Protein AF-A0A7Y2MBF5-F1 (afdb_monomer)

Mean predicted aligned error: 9.45 Å

Nearest PDB structures (foldseek):
  6apl-assembly1_A  TM=6.812E-01  e=5.955E-01  Homo sapiens

Structure (mmCIF, N/CA/C/O backbone):
data_AF-A0A7Y2MBF5-F1
#
_entry.id   AF-A0A7Y2MBF5-F1
#
loop_
_atom_site.group_PDB
_atom_site.id
_atom_site.type_symbol
_atom_site.label_atom_id
_atom_site.label_alt_id
_atom_site.label_comp_id
_atom_site.label_asym_id
_atom_site.label_entity_id
_atom_site.label_seq_id
_atom_site.pdbx_PDB_ins_code
_atom_site.Cartn_x
_atom_site.Cartn_y
_atom_site.Cartn_z
_atom_site.occupancy
_atom_site.B_iso_or_equiv
_atom_site.auth_seq_id
_atom_site.auth_comp_id
_atom_site.auth_asym_id
_atom_site.auth_atom_id
_atom_site.pdbx_PDB_model_num
ATOM 1 N N . MET A 1 1 ? 9.462 -30.084 5.149 1.00 44.41 1 MET A N 1
ATOM 2 C CA . MET A 1 1 ? 9.407 -28.821 4.388 1.00 44.41 1 MET A CA 1
ATOM 3 C C . MET A 1 1 ? 10.782 -28.187 4.536 1.00 44.41 1 MET A C 1
ATOM 5 O O . MET A 1 1 ? 11.047 -27.561 5.555 1.00 44.41 1 MET A O 1
ATOM 9 N N . GLU A 1 2 ? 11.702 -28.532 3.632 1.00 39.50 2 GLU A N 1
ATOM 10 C CA . GLU A 1 2 ? 13.090 -28.046 3.655 1.00 39.50 2 GLU A CA 1
ATOM 11 C C . GLU A 1 2 ? 13.115 -26.538 3.401 1.00 39.50 2 GLU A C 1
ATOM 13 O O . GLU A 1 2 ? 12.453 -26.041 2.493 1.00 39.50 2 GLU A O 1
ATOM 18 N N . ARG A 1 3 ? 13.838 -25.812 4.256 1.00 48.03 3 ARG A N 1
ATOM 19 C CA . ARG A 1 3 ? 13.928 -24.345 4.286 1.00 48.03 3 ARG A CA 1
ATOM 20 C C . ARG A 1 3 ? 15.103 -23.801 3.454 1.00 48.03 3 ARG A C 1
ATOM 22 O O . ARG A 1 3 ? 15.519 -22.677 3.697 1.00 48.03 3 ARG A O 1
ATOM 29 N N . ASP A 1 4 ? 15.629 -24.572 2.500 1.00 53.66 4 ASP A N 1
ATOM 30 C CA . ASP A 1 4 ? 16.999 -24.358 1.998 1.00 53.66 4 ASP A CA 1
ATOM 31 C C . ASP A 1 4 ? 17.152 -23.995 0.516 1.00 53.66 4 ASP A C 1
ATOM 33 O O . ASP A 1 4 ? 18.273 -23.974 0.026 1.00 53.66 4 ASP A O 1
ATOM 37 N N . LEU A 1 5 ? 16.096 -23.622 -0.212 1.00 55.22 5 LEU A N 1
ATOM 38 C CA . LEU A 1 5 ? 16.266 -23.107 -1.582 1.00 55.22 5 LEU A CA 1
ATOM 39 C C . LEU A 1 5 ? 15.415 -21.862 -1.818 1.00 55.22 5 LEU A C 1
ATOM 41 O O . LEU A 1 5 ? 14.392 -21.895 -2.496 1.00 55.22 5 LEU A O 1
ATOM 45 N N . CYS A 1 6 ? 15.853 -20.747 -1.237 1.00 50.81 6 CYS A N 1
ATOM 46 C CA . CYS A 1 6 ? 15.439 -19.425 -1.684 1.00 50.81 6 CYS A CA 1
ATOM 47 C C . CYS A 1 6 ? 16.659 -18.707 -2.268 1.00 50.81 6 CYS A C 1
ATOM 49 O O . CYS A 1 6 ? 17.372 -18.004 -1.556 1.00 50.81 6 CYS A O 1
ATOM 51 N N . GLU A 1 7 ? 16.933 -18.947 -3.553 1.00 59.12 7 GLU A N 1
ATOM 52 C CA . GLU A 1 7 ? 18.097 -18.378 -4.252 1.00 59.12 7 GLU A CA 1
ATOM 53 C C . GLU A 1 7 ? 17.954 -16.872 -4.519 1.00 59.12 7 GLU A C 1
ATOM 55 O O . GLU A 1 7 ? 18.955 -16.170 -4.656 1.00 59.12 7 GLU A O 1
ATOM 60 N N . ASP A 1 8 ? 16.720 -16.356 -4.520 1.00 58.91 8 ASP A N 1
ATOM 61 C CA . ASP A 1 8 ? 16.433 -14.925 -4.555 1.00 58.91 8 ASP A CA 1
ATOM 62 C C . ASP A 1 8 ? 16.002 -14.437 -3.156 1.00 58.91 8 ASP A C 1
ATOM 64 O O . ASP A 1 8 ? 14.919 -14.796 -2.682 1.00 58.91 8 ASP A O 1
ATOM 68 N N . PRO A 1 9 ? 16.795 -13.584 -2.481 1.00 57.62 9 PRO A N 1
ATOM 69 C CA . PRO A 1 9 ? 16.429 -12.992 -1.194 1.00 57.62 9 PRO A CA 1
ATOM 70 C C . PRO A 1 9 ? 15.081 -12.256 -1.203 1.00 57.62 9 PRO A C 1
ATOM 72 O O . PRO A 1 9 ? 14.460 -12.107 -0.151 1.00 57.62 9 PRO A O 1
ATOM 75 N N . GLN A 1 10 ? 14.609 -11.790 -2.364 1.00 53.62 10 GLN A N 1
ATOM 76 C CA . GLN A 1 10 ? 13.302 -11.140 -2.495 1.00 53.62 10 GLN A CA 1
ATOM 77 C C . GLN A 1 10 ? 12.147 -12.139 -2.388 1.00 53.62 10 GLN A C 1
ATOM 79 O O . GLN A 1 10 ? 11.095 -11.808 -1.837 1.00 53.62 10 GLN A O 1
ATOM 84 N N . GLN A 1 11 ? 12.364 -13.373 -2.843 1.00 55.09 11 GLN A N 1
ATOM 85 C CA . GLN A 1 11 ? 11.386 -14.456 -2.805 1.00 55.09 11 GLN A CA 1
ATOM 86 C C . GLN A 1 11 ? 11.230 -15.037 -1.386 1.00 55.09 11 GLN A C 1
ATOM 88 O O . GLN A 1 11 ? 10.192 -15.612 -1.063 1.00 55.09 11 GLN A O 1
ATOM 93 N N . ALA A 1 12 ? 12.215 -14.813 -0.502 1.00 58.19 12 ALA A N 1
ATOM 94 C CA . ALA A 1 12 ? 12.194 -15.292 0.884 1.00 58.19 12 ALA A CA 1
ATOM 95 C C . ALA A 1 12 ? 11.176 -14.544 1.758 1.00 58.19 12 ALA A C 1
ATOM 97 O O . ALA A 1 12 ? 10.800 -15.032 2.823 1.00 58.19 12 ALA A O 1
ATOM 98 N N . PHE A 1 13 ? 10.750 -13.351 1.331 1.00 66.69 13 PHE A N 1
ATOM 99 C CA . PHE A 1 13 ? 9.915 -12.459 2.135 1.00 66.69 13 PHE A CA 1
ATOM 100 C C . PHE A 1 13 ? 8.588 -12.088 1.466 1.00 66.69 13 PHE A C 1
ATOM 102 O O . PHE A 1 13 ? 7.648 -11.705 2.159 1.00 66.69 13 PHE A O 1
ATOM 109 N N . TYR A 1 14 ? 8.491 -12.183 0.136 1.00 75.62 14 TYR A N 1
ATOM 110 C CA . TYR A 1 14 ? 7.342 -11.679 -0.606 1.00 75.62 14 TYR A CA 1
ATOM 111 C C . TYR A 1 14 ? 6.972 -12.583 -1.790 1.00 75.62 14 TYR A C 1
ATOM 113 O O . TYR A 1 14 ? 7.860 -12.931 -2.572 1.00 75.62 14 TYR A O 1
ATOM 121 N N . PRO A 1 15 ? 5.689 -12.949 -1.980 1.00 84.50 15 PRO A N 1
ATOM 122 C CA . PRO A 1 15 ? 5.276 -13.728 -3.144 1.00 84.50 15 PRO A CA 1
ATOM 123 C C . PRO A 1 15 ? 5.592 -12.984 -4.448 1.00 84.50 15 PRO A C 1
ATOM 125 O O . PRO A 1 15 ? 5.118 -11.868 -4.652 1.00 84.50 15 PRO A O 1
ATOM 128 N N . ILE A 1 16 ? 6.358 -13.605 -5.350 1.00 85.62 16 ILE A N 1
ATOM 129 C CA . ILE A 1 16 ? 6.811 -12.953 -6.592 1.00 85.62 16 ILE A CA 1
ATOM 130 C C . ILE A 1 16 ? 5.644 -12.477 -7.466 1.00 85.62 16 ILE A C 1
ATOM 132 O O . ILE A 1 16 ? 5.681 -11.371 -7.989 1.00 85.62 16 ILE A O 1
ATOM 136 N N . ALA A 1 17 ? 4.549 -13.242 -7.505 1.00 87.62 17 ALA A N 1
ATOM 137 C CA . ALA A 1 17 ? 3.340 -12.864 -8.233 1.00 87.62 17 ALA A CA 1
ATOM 138 C C . ALA A 1 17 ? 2.744 -11.536 -7.734 1.00 87.62 17 ALA A C 1
ATOM 140 O O . ALA A 1 17 ? 2.304 -10.716 -8.534 1.00 87.62 17 ALA A O 1
ATOM 141 N N . LEU A 1 18 ? 2.777 -11.292 -6.419 1.00 90.50 18 LEU A N 1
ATOM 142 C CA . LEU A 1 18 ? 2.331 -10.018 -5.854 1.00 90.50 18 LEU A CA 1
ATOM 143 C C . LEU A 1 18 ? 3.321 -8.889 -6.160 1.00 90.50 18 LEU A C 1
ATOM 145 O O . LEU A 1 18 ? 2.929 -7.724 -6.187 1.00 90.50 18 LEU A O 1
ATOM 149 N N . LEU A 1 19 ? 4.613 -9.201 -6.326 1.00 89.00 19 LEU A N 1
ATOM 150 C CA . LEU A 1 19 ? 5.636 -8.194 -6.612 1.00 89.00 19 LEU A CA 1
ATOM 151 C C . LEU A 1 19 ? 5.484 -7.696 -8.042 1.00 89.00 19 LEU A C 1
ATOM 153 O O . LEU A 1 19 ? 5.547 -6.489 -8.271 1.00 89.00 19 LEU A O 1
ATOM 157 N N . ASP A 1 20 ? 5.267 -8.620 -8.971 1.00 90.31 20 ASP A N 1
ATOM 158 C CA . ASP A 1 20 ? 5.046 -8.318 -10.379 1.00 90.31 20 ASP A CA 1
ATOM 159 C C . ASP A 1 20 ? 3.771 -7.488 -10.560 1.00 90.31 20 ASP A C 1
ATOM 161 O O . ASP A 1 20 ? 3.817 -6.444 -11.213 1.00 90.31 20 ASP A O 1
ATOM 165 N N . ASP A 1 21 ? 2.670 -7.883 -9.909 1.00 92.81 21 ASP A N 1
ATOM 166 C CA . ASP A 1 21 ? 1.409 -7.131 -9.930 1.00 92.81 21 ASP A CA 1
ATOM 167 C C . ASP A 1 21 ? 1.584 -5.704 -9.388 1.00 92.81 21 ASP A C 1
ATOM 169 O O . ASP A 1 21 ? 1.267 -4.718 -10.061 1.00 92.81 21 ASP A O 1
ATOM 173 N N . LEU A 1 22 ? 2.202 -5.570 -8.210 1.00 92.69 22 LEU A N 1
ATOM 174 C CA . LEU A 1 22 ? 2.435 -4.265 -7.599 1.00 92.69 22 LEU A CA 1
ATOM 175 C C . LEU A 1 22 ? 3.369 -3.388 -8.443 1.00 92.69 22 LEU A C 1
ATOM 177 O O . LEU A 1 22 ? 3.145 -2.185 -8.571 1.00 92.69 22 LEU A O 1
ATOM 181 N N . THR A 1 23 ? 4.410 -3.974 -9.034 1.00 91.81 23 THR A N 1
ATOM 182 C CA . THR A 1 23 ? 5.358 -3.248 -9.892 1.00 91.81 23 THR A CA 1
ATOM 183 C C . THR A 1 23 ? 4.670 -2.761 -11.164 1.00 91.81 23 THR A C 1
ATOM 185 O O . THR A 1 23 ? 4.846 -1.604 -11.546 1.00 91.81 23 THR A O 1
ATOM 188 N N . ALA A 1 24 ? 3.840 -3.600 -11.792 1.00 92.50 24 ALA A N 1
ATOM 189 C CA . ALA A 1 24 ? 3.040 -3.214 -12.951 1.00 92.50 24 ALA A CA 1
ATOM 190 C C . ALA A 1 24 ? 2.061 -2.081 -12.609 1.00 92.50 24 ALA A C 1
ATOM 192 O O . ALA A 1 24 ? 1.907 -1.138 -13.385 1.00 92.50 24 ALA A O 1
ATOM 193 N N . ARG A 1 25 ? 1.448 -2.132 -11.421 1.00 92.31 25 ARG A N 1
ATOM 194 C CA . ARG A 1 25 ? 0.506 -1.114 -10.948 1.00 92.31 25 ARG A CA 1
ATOM 195 C C . ARG A 1 25 ? 1.166 0.231 -10.639 1.00 92.31 25 ARG A C 1
ATOM 197 O O . ARG A 1 25 ? 0.558 1.270 -10.885 1.00 92.31 25 ARG A O 1
ATOM 204 N N . LEU A 1 26 ? 2.379 0.221 -10.089 1.00 89.88 26 LEU A N 1
ATOM 205 C CA . LEU A 1 26 ? 3.104 1.438 -9.709 1.00 89.88 26 LEU A CA 1
ATOM 206 C C . LEU A 1 26 ? 3.983 2.005 -10.831 1.00 89.88 26 LEU A C 1
ATOM 208 O O . LEU A 1 26 ? 4.401 3.155 -10.743 1.00 89.88 26 LEU A O 1
ATOM 212 N N . GLY A 1 27 ? 4.299 1.216 -11.862 1.00 90.38 27 GLY A N 1
ATOM 213 C CA . GLY A 1 27 ? 5.202 1.618 -12.947 1.00 90.38 27 GLY A CA 1
ATOM 214 C C . GLY A 1 27 ? 6.674 1.755 -12.530 1.00 90.38 27 GLY A C 1
ATOM 215 O O . GLY A 1 27 ? 7.503 2.195 -13.325 1.00 90.38 27 GLY A O 1
ATOM 216 N N . ALA A 1 28 ? 7.011 1.382 -11.295 1.00 87.69 28 ALA A N 1
ATOM 217 C CA . ALA A 1 28 ? 8.346 1.442 -10.717 1.00 87.69 28 ALA A CA 1
ATOM 218 C C . ALA A 1 28 ? 8.509 0.335 -9.668 1.00 87.69 28 ALA A C 1
ATOM 220 O O . ALA A 1 28 ? 7.526 -0.221 -9.175 1.00 87.69 28 ALA A O 1
ATOM 221 N N . SER A 1 29 ? 9.756 0.030 -9.295 1.00 86.25 29 SER A N 1
ATOM 222 C CA . SER A 1 29 ? 10.013 -0.905 -8.194 1.00 86.25 29 SER A CA 1
ATOM 223 C C . SER A 1 29 ? 9.338 -0.382 -6.918 1.00 86.25 29 SER A C 1
ATOM 225 O O . SER A 1 29 ? 9.537 0.791 -6.603 1.00 86.25 29 SER A O 1
ATOM 227 N N . PRO A 1 30 ? 8.562 -1.190 -6.175 1.00 87.88 30 PRO A N 1
ATOM 228 C CA . PRO A 1 30 ? 7.891 -0.750 -4.954 1.00 87.88 30 PRO A CA 1
ATOM 229 C C . PRO A 1 30 ? 8.835 -0.690 -3.755 1.00 87.88 30 PRO A C 1
ATOM 231 O O . PRO A 1 30 ? 9.697 -1.564 -3.582 1.00 87.88 30 PRO A O 1
ATOM 234 N N . SER A 1 31 ? 8.612 0.285 -2.872 1.00 86.44 31 SER A N 1
ATOM 235 C CA . SER A 1 31 ? 9.226 0.335 -1.547 1.00 86.44 31 SER A CA 1
ATOM 236 C C . SER A 1 31 ? 8.786 -0.844 -0.674 1.00 86.44 31 SER A C 1
ATOM 238 O O . SER A 1 31 ? 7.737 -1.455 -0.885 1.00 86.44 31 SER A O 1
ATOM 240 N N . ILE A 1 32 ? 9.572 -1.154 0.360 1.00 85.00 32 ILE A N 1
ATOM 241 C CA . ILE A 1 32 ? 9.227 -2.212 1.324 1.00 85.00 32 ILE A CA 1
ATOM 242 C C . ILE A 1 32 ? 7.882 -1.933 2.013 1.00 85.00 32 ILE A C 1
ATOM 244 O O . ILE A 1 32 ? 7.108 -2.864 2.223 1.00 85.00 32 ILE A O 1
ATOM 248 N N . GLY A 1 33 ? 7.577 -0.665 2.316 1.00 85.69 33 GLY A N 1
ATOM 249 C CA . GLY A 1 33 ? 6.297 -0.276 2.915 1.00 85.69 33 GLY A CA 1
ATOM 250 C C . GLY A 1 33 ? 5.117 -0.582 1.992 1.00 85.69 33 GLY A C 1
ATOM 251 O O . GLY A 1 33 ? 4.145 -1.197 2.422 1.00 85.69 33 GLY A O 1
ATOM 252 N N . SER A 1 34 ? 5.244 -0.242 0.709 1.00 89.25 34 SER A N 1
ATOM 253 C CA . SER A 1 34 ? 4.219 -0.528 -0.301 1.00 89.25 34 SER A CA 1
ATOM 254 C C . SER A 1 34 ? 4.052 -2.025 -0.563 1.00 89.25 34 SER A C 1
ATOM 256 O O . SER A 1 34 ? 2.921 -2.494 -0.683 1.00 89.25 34 SER A O 1
ATOM 258 N N . ARG A 1 35 ? 5.149 -2.800 -0.558 1.00 90.44 35 ARG A N 1
ATOM 259 C CA . ARG A 1 35 ? 5.088 -4.271 -0.612 1.00 90.44 35 ARG A CA 1
ATOM 260 C C . ARG A 1 35 ? 4.292 -4.816 0.573 1.00 90.44 35 ARG A C 1
ATOM 262 O O . ARG A 1 35 ? 3.307 -5.517 0.364 1.00 90.44 35 ARG A O 1
ATOM 269 N N . ALA A 1 36 ? 4.671 -4.459 1.803 1.00 89.25 36 ALA A N 1
ATOM 270 C CA . ALA A 1 36 ? 4.000 -4.932 3.014 1.00 89.25 36 ALA A CA 1
ATOM 271 C C . ALA A 1 36 ? 2.504 -4.584 3.020 1.00 89.25 36 ALA A C 1
ATOM 273 O O . ALA A 1 36 ? 1.682 -5.457 3.286 1.00 89.25 36 ALA A O 1
ATOM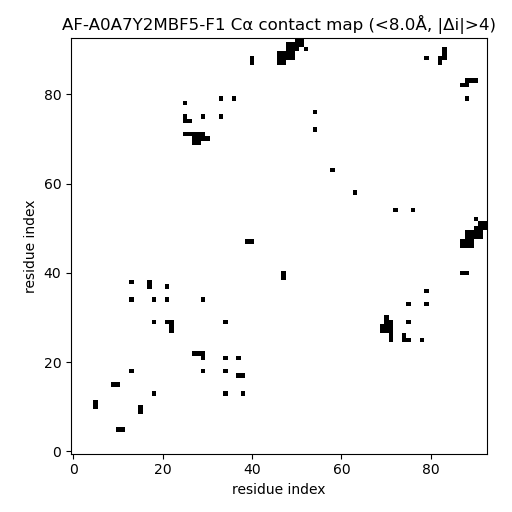 274 N N . LEU A 1 37 ? 2.155 -3.345 2.657 1.00 90.94 37 LEU A N 1
ATOM 275 C CA . LEU A 1 37 ? 0.767 -2.908 2.545 1.00 90.94 37 LEU A CA 1
ATOM 276 C C . LEU A 1 37 ? -0.010 -3.757 1.534 1.00 90.94 37 LEU A C 1
ATOM 278 O O . LEU A 1 37 ? -1.057 -4.289 1.879 1.00 90.94 37 LEU A O 1
ATOM 282 N N . HIS A 1 38 ? 0.528 -3.929 0.323 1.00 93.00 38 HIS A N 1
ATOM 283 C CA . HIS A 1 38 ? -0.103 -4.733 -0.723 1.00 93.00 38 HIS A CA 1
ATOM 284 C C . HIS A 1 38 ? -0.303 -6.188 -0.301 1.00 93.00 38 HIS A C 1
ATOM 286 O O . HIS A 1 38 ? -1.390 -6.728 -0.446 1.00 93.00 38 HIS A O 1
ATOM 292 N N . MET A 1 39 ? 0.705 -6.816 0.303 1.00 91.12 39 MET A N 1
ATOM 293 C CA . MET A 1 39 ? 0.557 -8.194 0.774 1.00 91.12 39 MET A CA 1
ATOM 294 C C . MET A 1 39 ? -0.505 -8.322 1.859 1.00 91.12 39 MET A C 1
ATOM 296 O O . MET A 1 39 ? -1.272 -9.277 1.828 1.00 91.12 39 MET A O 1
ATOM 300 N N . LEU A 1 40 ? -0.583 -7.375 2.796 1.00 91.31 40 LEU A N 1
ATOM 301 C CA . LEU A 1 40 ? -1.651 -7.383 3.791 1.00 91.31 40 LEU A CA 1
ATOM 302 C C . LEU A 1 40 ? -3.020 -7.217 3.122 1.00 91.31 40 LEU A C 1
ATOM 304 O O . LEU A 1 40 ? -3.942 -7.955 3.439 1.00 91.31 40 LEU A O 1
ATOM 308 N N . THR A 1 41 ? -3.167 -6.311 2.157 1.00 92.44 41 THR A N 1
ATOM 309 C CA . THR A 1 41 ? -4.472 -6.096 1.520 1.00 92.44 41 THR A CA 1
ATOM 310 C C . THR A 1 41 ? -4.913 -7.226 0.594 1.00 92.44 41 THR A C 1
ATOM 312 O O . THR A 1 41 ? -6.121 -7.419 0.464 1.00 92.44 41 THR A O 1
ATOM 315 N N . GLU A 1 42 ? -3.976 -7.962 -0.010 1.00 92.12 42 GLU A N 1
ATOM 316 C CA . GLU A 1 42 ? -4.265 -9.090 -0.909 1.00 92.12 42 GLU A CA 1
ATOM 317 C C . GLU A 1 42 ? -4.433 -10.425 -0.168 1.00 92.12 42 GLU A C 1
ATOM 319 O O . GLU A 1 42 ? -5.222 -11.269 -0.584 1.00 92.12 42 GLU A O 1
ATOM 324 N N . LEU A 1 43 ? -3.701 -10.647 0.931 1.00 90.31 43 LEU A N 1
ATOM 325 C CA . LEU A 1 43 ? -3.692 -11.944 1.623 1.00 90.31 43 LEU A CA 1
ATOM 326 C C . LEU A 1 43 ? -4.630 -12.027 2.831 1.00 90.31 43 LEU A C 1
ATOM 328 O O . LEU A 1 43 ? -4.821 -13.118 3.367 1.00 90.31 43 LEU A O 1
ATOM 332 N N . THR A 1 44 ? -5.194 -10.913 3.300 1.00 87.62 44 THR A N 1
ATOM 333 C CA . THR A 1 44 ? -6.158 -10.927 4.409 1.00 87.62 44 THR A CA 1
ATOM 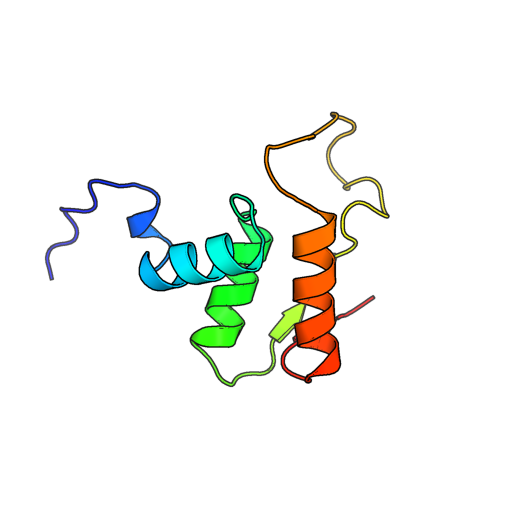334 C C . THR A 1 44 ? -7.337 -10.009 4.147 1.00 87.62 44 THR A C 1
ATOM 336 O O . THR A 1 44 ? -7.185 -8.930 3.593 1.00 87.62 44 THR A O 1
ATOM 339 N N . GLU A 1 45 ? -8.525 -10.400 4.602 1.00 89.44 45 GLU A N 1
ATOM 340 C CA . GLU A 1 45 ? -9.711 -9.537 4.605 1.00 89.44 45 GLU A CA 1
ATOM 341 C C . GLU A 1 45 ? -9.777 -8.631 5.843 1.00 89.44 45 GLU A C 1
ATOM 343 O O . GLU A 1 45 ? -10.612 -7.730 5.895 1.00 89.44 45 GLU A O 1
ATOM 348 N N . ALA A 1 46 ? -8.883 -8.833 6.817 1.00 90.25 46 ALA A N 1
ATOM 349 C CA . ALA A 1 46 ? -8.831 -8.030 8.030 1.00 90.25 46 ALA A CA 1
ATOM 350 C C . ALA A 1 46 ? -8.633 -6.538 7.725 1.00 90.25 46 ALA A C 1
ATOM 352 O O . ALA A 1 46 ? -8.020 -6.154 6.725 1.00 90.25 46 ALA A O 1
ATOM 353 N N . GLU A 1 47 ? -9.139 -5.699 8.623 1.00 88.31 47 GLU A N 1
ATOM 354 C CA . GLU A 1 47 ? -8.954 -4.257 8.542 1.00 88.31 47 GLU A CA 1
ATOM 355 C C . GLU A 1 47 ? -7.486 -3.901 8.808 1.00 88.31 47 GLU A C 1
ATOM 357 O O . GLU A 1 47 ? -6.918 -4.261 9.842 1.00 88.31 47 GLU A O 1
ATOM 362 N N . VAL A 1 48 ? -6.858 -3.195 7.867 1.00 92.12 48 VAL A N 1
ATOM 363 C CA . VAL A 1 48 ? -5.447 -2.810 7.969 1.00 92.12 48 VAL A CA 1
ATOM 364 C C . VAL A 1 48 ? -5.349 -1.380 8.480 1.00 92.12 48 VAL A C 1
ATOM 366 O O . VAL A 1 48 ? -5.817 -0.447 7.832 1.00 92.12 48 VAL A O 1
ATOM 369 N N . TRP A 1 49 ? -4.714 -1.196 9.634 1.00 92.44 49 TRP A N 1
ATOM 370 C CA . TRP A 1 49 ? -4.509 0.120 10.238 1.00 92.44 49 TRP A CA 1
ATOM 371 C C . TRP A 1 49 ? -3.094 0.598 9.943 1.00 92.44 49 TRP A C 1
ATOM 373 O O . TRP A 1 49 ? -2.114 -0.075 10.266 1.00 92.44 49 TRP A O 1
ATOM 383 N N . MET A 1 50 ? -2.986 1.768 9.326 1.00 88.75 50 MET A N 1
ATOM 384 C CA . MET A 1 50 ? -1.725 2.340 8.877 1.00 88.75 50 MET A CA 1
ATOM 385 C C . MET A 1 50 ? -1.386 3.585 9.698 1.00 88.75 50 MET A C 1
ATOM 387 O O . MET A 1 50 ? -2.189 4.509 9.785 1.00 88.75 50 MET A O 1
ATOM 391 N N . PHE A 1 51 ? -0.182 3.613 10.274 1.00 86.81 51 PHE A N 1
ATOM 392 C CA . PHE A 1 51 ? 0.321 4.693 11.129 1.00 86.81 51 PHE A CA 1
ATOM 393 C C . PHE A 1 51 ? 1.617 5.274 10.560 1.00 86.81 51 PHE A C 1
ATOM 395 O O . PHE A 1 51 ? 2.436 4.534 10.014 1.00 86.81 51 PHE A O 1
ATOM 402 N N . GLY A 1 52 ? 1.832 6.583 10.725 1.00 75.19 52 GLY A N 1
ATOM 403 C CA . GLY A 1 52 ? 3.093 7.238 10.348 1.00 75.19 52 GLY A CA 1
ATOM 404 C C . GLY A 1 52 ? 3.374 7.252 8.842 1.00 75.19 52 GLY A C 1
ATOM 405 O O . GLY A 1 52 ? 4.522 7.417 8.435 1.00 75.19 52 GLY A O 1
ATOM 406 N N . PHE A 1 53 ? 2.343 7.052 8.017 1.00 75.06 53 PHE A N 1
ATOM 407 C CA . PHE A 1 53 ? 2.455 7.076 6.565 1.00 75.06 53 PHE A CA 1
ATOM 408 C C . PHE A 1 53 ? 2.080 8.464 6.051 1.00 75.06 53 PHE A C 1
ATOM 410 O O . PHE A 1 53 ? 0.909 8.823 5.962 1.00 75.06 53 PHE A O 1
ATOM 417 N N . ASP A 1 54 ? 3.099 9.247 5.730 1.00 69.50 54 ASP A N 1
ATOM 418 C CA . ASP A 1 54 ? 2.975 10.641 5.307 1.00 69.50 54 ASP A CA 1
ATOM 419 C C . ASP A 1 54 ? 3.641 10.906 3.949 1.00 69.50 54 ASP A C 1
ATOM 421 O O . ASP A 1 54 ? 3.702 12.041 3.494 1.00 69.50 54 ASP A O 1
ATOM 425 N N . PHE A 1 55 ? 4.173 9.869 3.293 1.00 67.19 55 PHE A N 1
ATOM 426 C CA . PHE A 1 55 ? 4.813 9.959 1.976 1.00 67.19 55 PHE A CA 1
ATOM 427 C C . PHE A 1 55 ? 5.910 11.037 1.899 1.00 67.19 55 PHE A C 1
ATOM 429 O O . PHE A 1 55 ? 6.088 11.662 0.853 1.00 67.19 55 PHE A O 1
ATOM 436 N N . LYS A 1 56 ? 6.661 11.227 2.998 1.00 62.19 56 LYS A N 1
ATOM 437 C CA . LYS A 1 56 ? 7.687 12.275 3.183 1.00 62.19 56 LYS A CA 1
ATOM 438 C C . LYS A 1 56 ? 7.151 13.706 3.284 1.00 62.19 56 LYS A C 1
ATOM 440 O O . LYS A 1 56 ? 7.920 14.652 3.117 1.00 62.19 56 LYS A O 1
ATOM 445 N N . GLU A 1 57 ? 5.862 13.885 3.548 1.00 59.53 57 GLU A N 1
ATOM 446 C CA . GLU A 1 57 ? 5.306 15.194 3.894 1.00 59.53 57 GLU A CA 1
ATOM 447 C C . GLU A 1 57 ? 5.878 15.696 5.230 1.00 59.53 57 GLU A C 1
ATOM 449 O O . GLU A 1 57 ? 6.184 16.882 5.359 1.00 59.53 57 GLU A O 1
ATOM 454 N N . SER A 1 58 ? 6.145 14.797 6.187 1.00 57.31 58 SER A N 1
ATOM 455 C CA . SER A 1 58 ? 6.987 15.086 7.345 1.00 57.31 58 SER A CA 1
ATOM 456 C C . SER A 1 58 ? 8.404 14.532 7.147 1.00 57.31 58 SER A C 1
ATOM 458 O O . SER A 1 58 ? 8.656 13.483 6.546 1.00 57.31 58 SER A O 1
ATOM 460 N N . MET A 1 59 ? 9.389 15.292 7.623 1.00 54.62 59 MET A N 1
ATOM 461 C CA . MET A 1 59 ? 10.778 14.847 7.640 1.00 54.62 59 MET A CA 1
ATOM 462 C C . MET A 1 59 ? 10.873 13.624 8.550 1.00 54.62 59 MET A C 1
ATOM 464 O O . MET A 1 59 ? 10.631 13.737 9.749 1.00 54.62 59 MET A O 1
ATOM 468 N N . SER A 1 60 ? 11.241 12.467 7.988 1.00 53.75 60 SER A N 1
ATOM 469 C CA . SER A 1 60 ? 11.381 11.225 8.757 1.00 53.75 60 SER A CA 1
ATOM 470 C C . SER A 1 60 ? 12.171 11.449 10.055 1.00 53.75 60 SER A C 1
ATOM 472 O O . SER A 1 60 ? 13.205 12.125 10.047 1.00 53.75 60 SER A O 1
ATOM 474 N N . TYR A 1 61 ? 11.714 10.834 11.150 1.00 52.28 61 TYR A N 1
ATOM 475 C CA . TYR A 1 61 ? 12.258 10.985 12.510 1.00 52.28 61 TYR A CA 1
ATOM 476 C C . TYR A 1 61 ? 13.774 10.702 12.621 1.00 52.28 61 TYR A C 1
ATOM 478 O O . TYR A 1 61 ? 14.409 11.108 13.591 1.00 52.28 61 TYR A O 1
ATOM 486 N N . TYR A 1 62 ? 14.384 10.033 11.628 1.00 41.62 62 TYR A N 1
ATOM 487 C CA . TYR A 1 62 ? 15.755 9.527 11.720 1.00 41.62 62 TYR A CA 1
ATOM 488 C C . TYR A 1 62 ? 16.785 10.001 10.676 1.00 41.62 62 TYR A C 1
ATOM 490 O O . TYR A 1 62 ? 17.953 9.684 10.894 1.00 41.62 62 TYR A O 1
ATOM 498 N N . ARG A 1 63 ? 16.490 10.752 9.590 1.00 47.59 63 ARG A N 1
ATOM 499 C CA . ARG A 1 63 ? 17.581 11.301 8.725 1.00 47.59 63 ARG A CA 1
ATOM 500 C C . ARG A 1 63 ? 17.170 12.314 7.643 1.00 47.59 63 ARG A C 1
ATOM 502 O O . ARG A 1 63 ? 16.231 12.099 6.890 1.00 47.59 63 ARG A O 1
ATOM 509 N N . ARG A 1 64 ? 18.012 13.350 7.481 1.00 48.41 64 ARG A N 1
ATOM 510 C CA . ARG A 1 64 ? 18.031 14.361 6.396 1.00 48.41 64 ARG A CA 1
ATOM 511 C C . ARG A 1 64 ? 18.880 13.940 5.177 1.00 48.41 64 ARG A C 1
ATOM 513 O O . ARG A 1 64 ? 19.749 14.698 4.750 1.00 48.41 64 ARG A O 1
ATOM 520 N N . LYS A 1 65 ? 18.739 12.720 4.657 1.00 46.56 65 LYS A N 1
ATOM 521 C CA . LYS A 1 65 ? 19.462 12.324 3.431 1.00 46.56 65 LYS A CA 1
ATOM 522 C C . LYS A 1 65 ? 18.460 12.206 2.295 1.00 46.56 65 LYS A C 1
ATOM 524 O O . LYS A 1 65 ? 17.451 11.530 2.472 1.00 46.56 65 LYS A O 1
ATOM 529 N N . ASP A 1 66 ? 18.741 12.874 1.178 1.00 52.97 66 ASP A N 1
ATOM 530 C CA . ASP A 1 66 ? 17.977 12.823 -0.072 1.00 52.97 66 ASP A CA 1
ATOM 531 C C . ASP A 1 66 ? 17.864 11.376 -0.576 1.00 52.97 66 ASP A C 1
ATOM 533 O O . ASP A 1 66 ? 18.608 10.912 -1.436 1.00 52.97 66 ASP A O 1
ATOM 537 N N . ASN A 1 67 ? 16.927 10.620 -0.009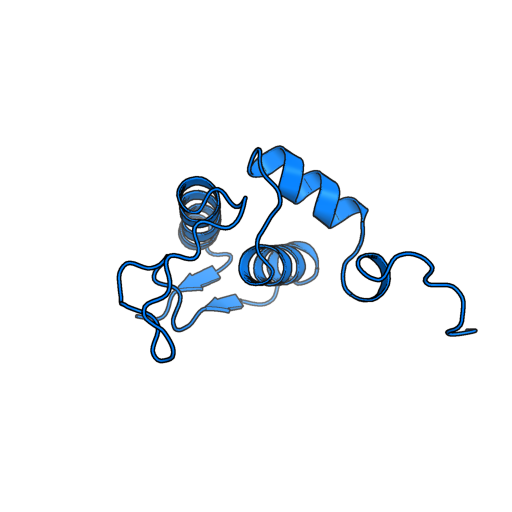 1.00 50.06 67 ASN A N 1
ATOM 538 C CA . ASN A 1 67 ? 16.568 9.284 -0.457 1.00 50.06 67 ASN A CA 1
ATOM 539 C C . ASN A 1 67 ? 15.640 9.420 -1.667 1.00 50.06 67 ASN A C 1
ATOM 541 O O . ASN A 1 67 ? 14.463 9.061 -1.610 1.00 50.06 67 ASN A O 1
ATOM 545 N N . ARG A 1 68 ? 16.158 9.945 -2.781 1.00 53.62 68 ARG A N 1
ATOM 546 C CA . ARG A 1 68 ? 15.593 9.681 -4.111 1.00 53.62 68 ARG A CA 1
ATOM 547 C C . 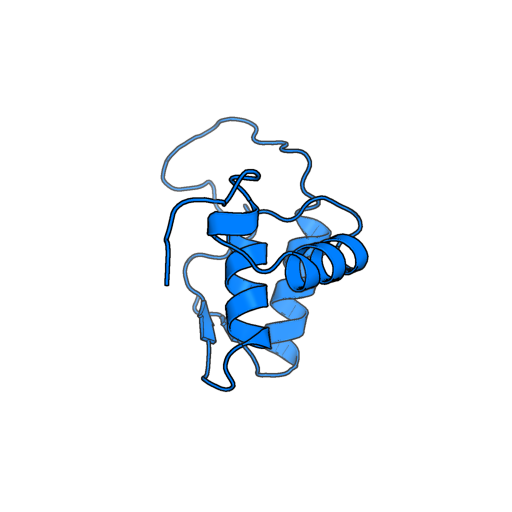ARG A 1 68 ? 15.998 8.261 -4.517 1.00 53.62 68 ARG A C 1
ATOM 549 O O . ARG A 1 68 ? 16.830 8.064 -5.392 1.00 53.62 68 ARG A O 1
ATOM 556 N N . GLY A 1 69 ? 15.470 7.270 -3.798 1.00 60.47 69 GLY A N 1
ATOM 557 C CA . GLY A 1 69 ? 15.499 5.887 -4.272 1.00 60.47 69 GLY A CA 1
ATOM 558 C C . GLY A 1 69 ? 14.702 5.760 -5.581 1.00 60.47 69 GLY A C 1
ATOM 559 O O . GLY A 1 69 ? 13.937 6.670 -5.899 1.00 60.47 69 GLY A O 1
ATOM 560 N N . PRO A 1 70 ? 14.832 4.643 -6.3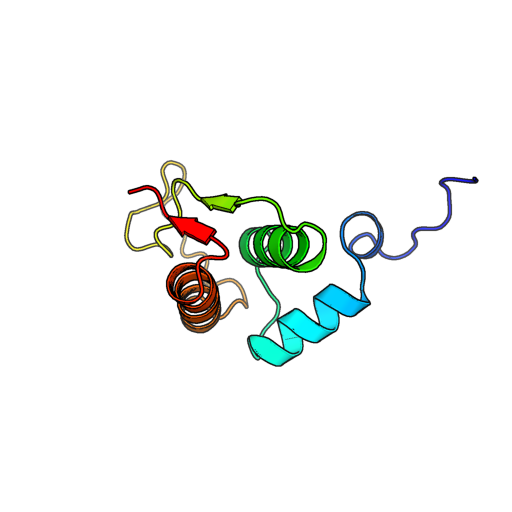15 1.00 63.41 70 PRO A N 1
ATOM 561 C CA . PRO A 1 70 ? 14.206 4.412 -7.629 1.00 63.41 70 PRO A CA 1
ATOM 562 C C . PRO A 1 70 ? 12.669 4.271 -7.595 1.00 63.41 70 PRO A C 1
ATOM 564 O O . PRO A 1 70 ? 12.066 3.850 -8.576 1.00 63.41 70 PRO A O 1
ATOM 567 N N . HIS A 1 71 ? 12.044 4.577 -6.461 1.00 68.44 71 HIS A N 1
ATOM 568 C CA . HIS A 1 71 ? 10.622 4.401 -6.204 1.00 68.44 71 HIS A CA 1
ATOM 569 C C . HIS A 1 71 ? 9.840 5.652 -6.611 1.00 68.44 71 HIS A C 1
ATOM 571 O O . HIS A 1 71 ? 10.266 6.778 -6.321 1.00 68.44 71 HIS A O 1
ATOM 577 N N . ASP A 1 72 ? 8.675 5.454 -7.224 1.00 81.06 72 ASP A N 1
ATOM 578 C CA . ASP A 1 72 ? 7.720 6.529 -7.480 1.00 81.06 72 ASP A CA 1
ATOM 579 C C . ASP A 1 72 ? 6.827 6.739 -6.248 1.00 81.06 72 ASP A C 1
ATOM 581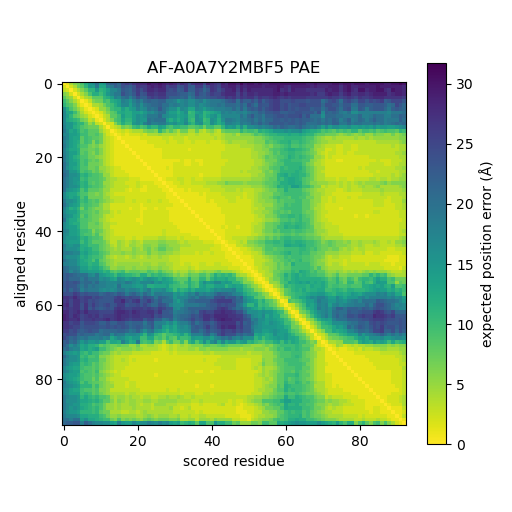 O O . ASP A 1 72 ? 5.808 6.080 -6.041 1.00 81.06 72 ASP A O 1
ATOM 585 N N . TRP A 1 73 ? 7.229 7.691 -5.407 1.00 78.44 73 TRP A N 1
ATOM 586 C CA . TRP A 1 73 ? 6.516 8.054 -4.181 1.00 78.44 73 TRP A CA 1
ATOM 587 C C . TRP A 1 73 ? 5.098 8.568 -4.444 1.00 78.44 73 TRP A C 1
ATOM 589 O O . TRP A 1 73 ? 4.230 8.417 -3.586 1.00 78.44 73 TRP A O 1
ATOM 599 N N . ALA A 1 74 ? 4.859 9.194 -5.601 1.00 82.94 74 ALA A N 1
ATOM 600 C CA . ALA A 1 74 ? 3.538 9.694 -5.951 1.00 82.94 74 ALA A CA 1
ATOM 601 C C . ALA A 1 74 ? 2.610 8.528 -6.307 1.00 82.94 74 ALA A C 1
ATOM 603 O O . ALA A 1 74 ? 1.482 8.489 -5.817 1.00 82.94 74 ALA A O 1
ATOM 604 N N . ALA A 1 75 ? 3.106 7.552 -7.073 1.00 86.19 75 ALA A N 1
ATOM 605 C CA . ALA A 1 75 ? 2.364 6.334 -7.383 1.00 86.19 75 ALA A CA 1
ATOM 606 C C . ALA A 1 75 ? 2.046 5.523 -6.116 1.00 86.19 75 ALA A C 1
ATOM 608 O O . ALA A 1 75 ? 0.899 5.126 -5.907 1.00 86.19 75 ALA A O 1
ATOM 609 N N . GLU A 1 76 ? 3.025 5.342 -5.222 1.00 88.00 76 GLU A N 1
ATOM 610 C CA . GLU A 1 76 ? 2.820 4.649 -3.940 1.00 88.00 76 GLU A CA 1
ATOM 611 C C . GLU A 1 76 ? 1.783 5.360 -3.058 1.00 88.00 76 GLU A C 1
ATOM 613 O O . GLU A 1 76 ? 0.957 4.717 -2.403 1.00 88.00 76 GLU A O 1
ATOM 618 N N . ARG A 1 77 ? 1.772 6.697 -3.091 1.00 88.12 77 ARG A N 1
ATOM 619 C CA . ARG A 1 77 ? 0.783 7.515 -2.388 1.00 88.12 77 ARG A CA 1
ATOM 620 C C . ARG A 1 77 ? -0.621 7.360 -2.914 1.00 88.12 77 ARG A C 1
ATOM 622 O O . ARG A 1 77 ? -1.544 7.123 -2.134 1.00 88.12 77 ARG A O 1
ATOM 629 N N . GLU A 1 78 ? -0.793 7.481 -4.220 1.00 90.44 78 GLU A N 1
ATOM 630 C CA . GLU A 1 78 ? -2.109 7.301 -4.819 1.00 90.44 78 GLU A CA 1
ATOM 631 C C . GLU A 1 78 ? -2.628 5.878 -4.622 1.00 90.44 78 GLU A C 1
ATOM 633 O O . GLU A 1 78 ? -3.823 5.691 -4.369 1.00 90.44 78 GLU A O 1
ATOM 638 N N . TYR A 1 79 ? -1.736 4.886 -4.646 1.00 91.81 79 TYR A N 1
ATOM 639 C CA . TYR A 1 79 ? -2.075 3.509 -4.323 1.00 91.81 79 TYR A CA 1
ATOM 640 C C . TYR A 1 79 ? -2.607 3.374 -2.890 1.00 91.81 79 TYR A C 1
ATOM 642 O O . TYR A 1 79 ? -3.740 2.924 -2.699 1.00 91.81 79 TYR A O 1
ATOM 650 N N . ALA A 1 80 ? -1.862 3.839 -1.890 1.00 90.50 80 ALA A N 1
ATOM 651 C CA . ALA A 1 80 ? -2.294 3.797 -0.497 1.00 90.50 80 ALA A CA 1
ATOM 652 C C . ALA A 1 80 ? -3.610 4.565 -0.265 1.00 90.50 80 ALA A C 1
ATOM 654 O O . ALA A 1 80 ? -4.523 4.050 0.379 1.00 90.50 80 ALA A O 1
ATOM 655 N N . TYR A 1 81 ? -3.783 5.751 -0.859 1.00 91.31 81 TYR A N 1
ATOM 656 C CA . TYR A 1 81 ? -5.055 6.474 -0.774 1.00 91.31 81 TYR A CA 1
ATOM 657 C C . TYR A 1 81 ? -6.201 5.774 -1.505 1.00 91.31 81 TYR A C 1
ATOM 659 O O . TYR A 1 81 ? -7.351 5.896 -1.087 1.00 91.31 81 TYR A O 1
ATOM 667 N N . SER A 1 82 ? -5.934 5.021 -2.576 1.00 93.25 82 SER A N 1
ATOM 668 C CA . SER A 1 82 ? -6.963 4.186 -3.206 1.00 93.25 82 SER A CA 1
ATOM 669 C C . SER A 1 82 ? -7.484 3.105 -2.251 1.00 93.25 82 SER A C 1
ATOM 671 O O . SER A 1 82 ? -8.692 2.884 -2.207 1.00 93.25 82 SER A O 1
ATOM 673 N N . LEU A 1 83 ? -6.602 2.528 -1.425 1.00 92.44 83 LEU A N 1
ATOM 674 C CA . LEU A 1 83 ? -6.955 1.546 -0.396 1.00 92.44 83 LEU A CA 1
ATOM 675 C C . LEU A 1 83 ? -7.691 2.157 0.805 1.00 92.44 83 LEU A C 1
ATOM 677 O O . LEU A 1 83 ? -8.478 1.497 1.475 1.00 92.44 83 LEU A O 1
ATOM 681 N N . VAL A 1 84 ? -7.458 3.435 1.091 1.00 92.12 84 VAL A N 1
ATOM 682 C CA . VAL A 1 84 ? -8.257 4.148 2.096 1.00 92.12 84 VAL A CA 1
ATOM 683 C C . VAL A 1 84 ? -9.653 4.439 1.550 1.00 92.12 84 VAL A C 1
ATOM 685 O O . VAL A 1 84 ? -10.655 4.180 2.211 1.00 92.12 84 VAL A O 1
ATOM 688 N N . ARG A 1 85 ? -9.741 4.926 0.306 1.00 93.75 85 ARG A N 1
ATOM 689 C CA . ARG A 1 85 ? -11.020 5.252 -0.350 1.00 93.75 85 ARG A CA 1
ATOM 690 C C . ARG A 1 85 ? -11.935 4.040 -0.518 1.00 93.75 85 ARG A C 1
ATOM 692 O O . ARG A 1 85 ? -13.148 4.202 -0.448 1.00 93.75 85 ARG A O 1
ATOM 699 N N . ASN A 1 86 ? -11.377 2.852 -0.746 1.00 91.88 86 ASN A N 1
ATOM 700 C CA . ASN A 1 86 ? -12.153 1.617 -0.880 1.00 91.88 86 ASN A CA 1
ATOM 701 C C . ASN A 1 86 ? -12.411 0.901 0.465 1.00 91.88 86 ASN A C 1
ATOM 703 O O . ASN A 1 8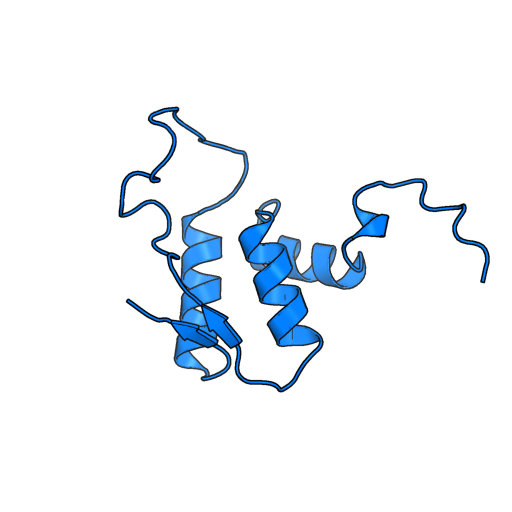6 ? -12.976 -0.189 0.463 1.00 91.88 86 ASN A O 1
ATOM 707 N N . GLY A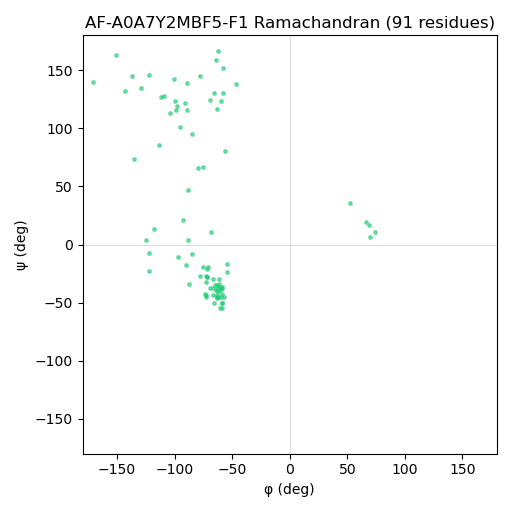 1 87 ? -12.000 1.493 1.594 1.00 90.25 87 GLY A N 1
ATOM 708 C CA . GLY A 1 87 ? -12.232 0.952 2.934 1.00 90.25 87 GLY A CA 1
ATOM 709 C C . GLY A 1 87 ? -11.360 -0.248 3.314 1.00 90.25 87 GLY A C 1
ATOM 710 O O . GLY A 1 87 ? -11.624 -0.877 4.333 1.00 90.25 87 GLY A O 1
ATOM 711 N N . ARG A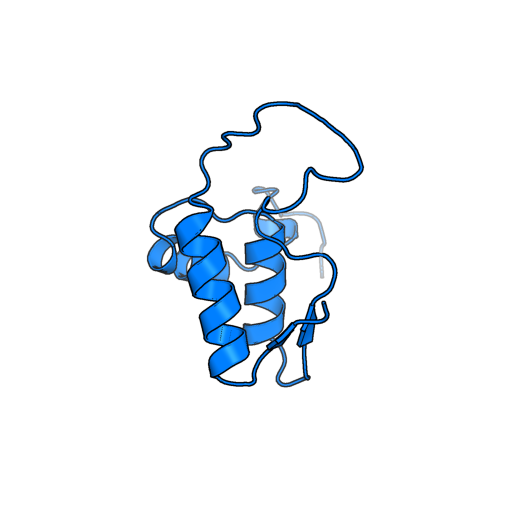 1 88 ? -10.329 -0.589 2.530 1.00 91.62 88 ARG A N 1
ATOM 712 C CA . ARG A 1 88 ? -9.400 -1.686 2.862 1.00 91.62 88 ARG A CA 1
ATOM 713 C C . ARG A 1 88 ? -8.374 -1.292 3.919 1.00 91.62 88 ARG A C 1
ATOM 715 O O . ARG A 1 88 ? -7.880 -2.156 4.641 1.00 91.62 88 ARG A O 1
ATOM 722 N N . VAL A 1 89 ? -8.046 -0.004 4.000 1.00 92.44 89 VAL A N 1
ATOM 723 C CA . VAL A 1 89 ? -7.044 0.538 4.921 1.00 92.44 89 VAL A CA 1
ATOM 724 C C . VAL A 1 89 ? -7.620 1.719 5.688 1.00 92.44 89 VAL A C 1
ATOM 726 O O . VAL A 1 89 ? -8.198 2.633 5.105 1.00 92.44 89 VAL A O 1
ATOM 729 N N . VAL A 1 90 ? -7.387 1.746 6.994 1.00 92.44 90 VAL A N 1
ATOM 730 C CA . VAL A 1 90 ? -7.644 2.906 7.847 1.00 92.44 90 VAL A CA 1
ATOM 731 C C . VAL A 1 90 ? -6.329 3.643 8.058 1.00 92.44 90 VAL A C 1
ATOM 733 O O . VAL A 1 90 ? -5.386 3.104 8.636 1.00 92.44 90 VAL A O 1
ATOM 736 N N . LEU A 1 91 ? -6.248 4.882 7.571 1.00 88.81 91 LEU A N 1
ATOM 737 C CA . LEU A 1 91 ? -5.090 5.743 7.798 1.00 88.81 91 LEU A CA 1
ATOM 738 C C . LEU A 1 91 ? -5.282 6.541 9.089 1.00 88.81 91 LEU A C 1
ATOM 740 O O . LEU A 1 91 ? -6.164 7.396 9.175 1.00 88.81 91 LEU A O 1
ATOM 744 N N . MET A 1 92 ? -4.416 6.285 10.062 1.00 84.56 92 MET A N 1
ATOM 745 C CA . MET A 1 92 ? -4.369 6.997 11.332 1.00 84.56 92 MET A CA 1
ATOM 746 C C . MET A 1 92 ? -3.410 8.185 11.208 1.00 84.56 92 MET A C 1
ATOM 748 O O . MET A 1 92 ? -2.238 8.005 10.864 1.00 84.56 92 MET A O 1
ATOM 752 N N . ARG A 1 93 ? -3.933 9.391 11.453 1.00 68.88 93 ARG A N 1
ATOM 753 C CA . ARG A 1 93 ? -3.173 10.650 11.472 1.00 68.88 93 ARG A CA 1
ATOM 754 C C . ARG A 1 93 ? -2.631 10.962 12.857 1.00 68.88 93 ARG A C 1
ATOM 756 O O . ARG A 1 93 ? -3.367 10.704 13.835 1.00 68.88 93 ARG A O 1
#

Solvent-accessible surface area (backbone atoms only — not comparable to full-atom values): 5991 Å² total; per-residue (Å²): 133,85,90,80,84,62,91,46,75,65,61,71,80,41,63,60,71,61,49,54,51,51,23,64,73,45,76,28,60,72,48,71,68,55,48,54,52,50,50,49,65,75,75,40,91,65,84,40,79,44,69,87,81,53,85,71,77,54,81,58,99,83,63,97,64,91,76,81,57,86,47,49,62,66,44,54,46,54,51,53,51,50,35,38,75,70,67,54,31,48,78,54,130

Secondary structure (DSSP, 8-state):
-------STTTTTS-HHHHHHHHHHHSSPPPHHHHHHHHHHHH--SPEEEES--TTSSPPTT-------SS-HHHHHHHHHHHHHTTSEEEE-

pLDDT: mean 77.34, std 16.75, range [39.5, 93.75]

Foldseek 3Di:
DDPPDPPDPVVNPAPVVLQVVQCVQLVWRDDPVLRVLSCCLVVDQDEAEDEPPDLVPDPPPDDDDPPPDRGDSVSSVVVVVVCVVVRNYHYDD

Radius of gyration: 14.66 Å; Cα contacts (8 Å, |Δi|>4): 70; chains: 1; bounding box: 32×44×26 Å

Sequence (93 aa):
MERDLCEDPQQAFYPIALLDDLTARLGASPSIGSRALHMLTELTEAEVWMFGFDFKESMSYYRRKDNRGPHDWAAEREYAYSLVRNGRVVLMR